Protein AF-A0A2G6DCQ5-F1 (afdb_monomer_lite)

Secondary structure (DSSP, 8-state):
----EEEEEEEETTEEEEEEEEEEEE--TT-TT--EEEEEEEEEEEETTEE--SS-SEEEEESSHHHHHHHHHHHHH-GGGT--

Sequence (84 aa):
MKDLELKNIVKYNKKEFLVSTIATPIRHTWFEDDDRIVYETMVFPLDGDDVDYEKPLFNERYHTAEEAIADHSLIIKNPQNFIE

pLDDT: mean 85.7, std 13.55, range [47.38, 96.62]

Structure (mmCIF, N/CA/C/O backbone):
data_AF-A0A2G6DCQ5-F1
#
_entry.id   AF-A0A2G6DCQ5-F1
#
loop_
_atom_site.group_PDB
_atom_site.id
_atom_site.type_symbol
_atom_site.labe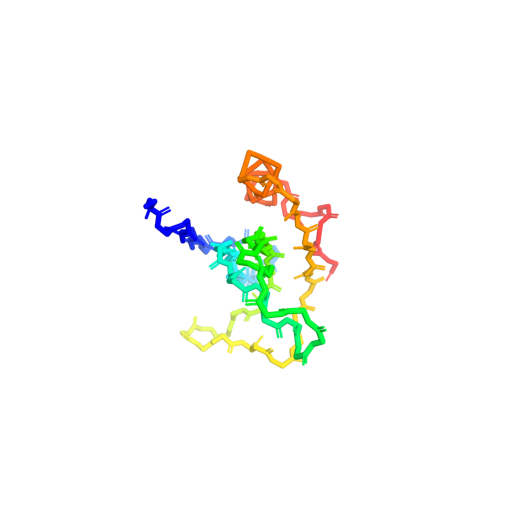l_atom_id
_atom_site.label_alt_id
_atom_site.label_comp_id
_atom_site.label_asym_id
_atom_site.label_entity_id
_atom_site.label_seq_id
_atom_site.pdbx_PDB_ins_code
_atom_site.Cartn_x
_atom_site.Cartn_y
_atom_site.Cartn_z
_atom_site.occupancy
_atom_site.B_iso_or_equiv
_atom_site.auth_seq_id
_atom_site.auth_comp_id
_atom_site.auth_asym_id
_atom_site.auth_atom_id
_atom_site.pdbx_PDB_model_num
ATOM 1 N N . MET A 1 1 ? 8.987 -11.158 -16.326 1.00 48.31 1 MET A N 1
ATOM 2 C CA . MET A 1 1 ? 9.223 -10.346 -15.114 1.00 48.31 1 MET A CA 1
ATOM 3 C C . MET A 1 1 ? 8.281 -10.864 -14.045 1.00 48.31 1 MET A C 1
ATOM 5 O O . MET A 1 1 ? 7.188 -11.263 -14.412 1.00 48.31 1 MET A O 1
ATOM 9 N N . LYS A 1 2 ? 8.701 -10.972 -12.779 1.00 53.75 2 LYS A N 1
ATOM 10 C CA . LYS A 1 2 ? 7.743 -11.246 -11.697 1.00 53.75 2 LYS A CA 1
ATOM 11 C C . LYS A 1 2 ? 6.861 -10.009 -11.577 1.00 53.75 2 LYS A C 1
ATOM 13 O O . LYS A 1 2 ? 7.407 -8.933 -11.354 1.00 53.75 2 LYS A O 1
ATOM 18 N N . ASP A 1 3 ? 5.559 -10.171 -11.752 1.00 74.00 3 ASP A N 1
ATOM 19 C CA . ASP A 1 3 ? 4.594 -9.115 -11.475 1.00 74.00 3 ASP A CA 1
ATOM 20 C C . ASP A 1 3 ? 4.747 -8.730 -9.996 1.00 74.00 3 ASP A C 1
ATOM 22 O O . ASP A 1 3 ? 4.628 -9.579 -9.107 1.00 74.00 3 ASP A O 1
ATOM 26 N N . LEU A 1 4 ? 5.160 -7.488 -9.725 1.00 83.62 4 LEU A N 1
ATOM 27 C CA . LEU A 1 4 ? 5.275 -6.996 -8.356 1.00 83.62 4 LEU A CA 1
ATOM 28 C C . LEU A 1 4 ? 3.856 -6.864 -7.804 1.00 83.62 4 LEU A C 1
ATOM 30 O O . LEU A 1 4 ? 3.088 -6.045 -8.297 1.00 83.62 4 LEU A O 1
ATOM 34 N N . GLU A 1 5 ? 3.526 -7.654 -6.789 1.00 90.94 5 GLU A N 1
ATOM 35 C CA . GLU A 1 5 ? 2.272 -7.554 -6.048 1.00 90.94 5 GLU A CA 1
ATOM 36 C C . GLU A 1 5 ? 2.575 -7.727 -4.555 1.00 90.94 5 GLU A C 1
ATOM 38 O O . GLU A 1 5 ? 2.954 -8.808 -4.101 1.00 90.94 5 GLU A O 1
ATOM 43 N N . LEU A 1 6 ? 2.450 -6.642 -3.793 1.00 94.69 6 LEU A N 1
ATOM 44 C CA . LEU A 1 6 ? 2.610 -6.622 -2.341 1.00 94.69 6 LEU A CA 1
ATOM 45 C C . LEU A 1 6 ? 1.298 -6.192 -1.703 1.00 94.69 6 LEU A C 1
ATOM 47 O O . LEU A 1 6 ? 0.700 -5.208 -2.132 1.00 94.69 6 LEU A O 1
ATOM 51 N N . LYS A 1 7 ? 0.862 -6.908 -0.667 1.00 95.25 7 LYS A N 1
ATOM 52 C CA . LYS A 1 7 ? -0.347 -6.587 0.095 1.00 95.25 7 LYS A CA 1
ATOM 53 C C . LYS A 1 7 ? -0.100 -6.817 1.572 1.00 95.25 7 LYS A C 1
ATOM 55 O O . LYS A 1 7 ? 0.237 -7.926 1.987 1.00 95.25 7 LYS A O 1
ATOM 60 N N . ASN A 1 8 ? -0.327 -5.779 2.362 1.00 96.12 8 ASN A N 1
ATOM 61 C CA . ASN A 1 8 ? -0.128 -5.801 3.799 1.00 96.12 8 ASN A CA 1
ATOM 62 C C . ASN A 1 8 ? -1.288 -5.091 4.490 1.00 96.12 8 ASN A C 1
ATOM 64 O O . ASN A 1 8 ? -1.680 -3.997 4.096 1.00 96.12 8 ASN A O 1
ATOM 68 N N . ILE A 1 9 ? -1.814 -5.707 5.548 1.00 94.56 9 ILE A N 1
ATOM 69 C CA . ILE A 1 9 ? -2.777 -5.055 6.435 1.00 94.56 9 ILE A CA 1
ATOM 70 C C . ILE A 1 9 ? -1.995 -4.350 7.538 1.00 94.56 9 ILE A C 1
ATOM 72 O O . ILE A 1 9 ? -1.187 -4.970 8.235 1.00 94.56 9 ILE A O 1
ATOM 76 N N . VAL A 1 10 ? -2.242 -3.055 7.698 1.00 94.06 10 VAL A N 1
ATOM 77 C CA . VAL A 1 10 ? -1.629 -2.217 8.728 1.00 94.06 10 VAL A CA 1
ATOM 78 C C . VAL A 1 10 ? -2.714 -1.740 9.680 1.00 94.06 10 VAL A C 1
ATOM 80 O O . VAL A 1 10 ? -3.772 -1.289 9.249 1.00 94.06 10 VAL A O 1
ATOM 83 N N . LYS A 1 11 ? -2.455 -1.835 10.988 1.00 92.44 11 LYS A N 1
ATOM 84 C CA . LYS A 1 11 ? -3.370 -1.337 12.021 1.00 92.44 11 LYS A CA 1
ATOM 85 C C . LYS A 1 11 ? -2.852 -0.018 12.579 1.00 92.44 11 LYS A C 1
ATOM 87 O O . LYS A 1 11 ? -1.737 0.032 13.097 1.00 92.44 11 LYS A O 1
ATOM 92 N N . TYR A 1 12 ? -3.668 1.028 12.528 1.00 90.38 12 TYR A N 1
ATOM 93 C CA . TYR A 1 12 ? -3.340 2.345 13.075 1.00 90.38 12 TYR A CA 1
ATOM 94 C C . TYR A 1 12 ? -4.596 2.995 13.669 1.00 90.38 12 TYR A C 1
ATOM 96 O O . TYR A 1 12 ? -5.674 2.921 13.091 1.00 90.38 12 TYR A O 1
ATOM 104 N N . ASN A 1 13 ? -4.498 3.580 14.868 1.00 89.44 13 ASN A N 1
ATOM 105 C CA . ASN A 1 13 ? -5.627 4.220 15.566 1.00 89.44 13 ASN A CA 1
ATOM 106 C C . ASN A 1 13 ? -6.917 3.369 15.662 1.00 89.44 13 ASN A C 1
ATOM 108 O O . ASN A 1 13 ? -8.023 3.888 15.532 1.00 89.44 13 ASN A O 1
ATOM 112 N N . LYS A 1 14 ? -6.785 2.058 15.928 1.00 88.62 14 LYS A N 1
ATOM 113 C CA . LYS A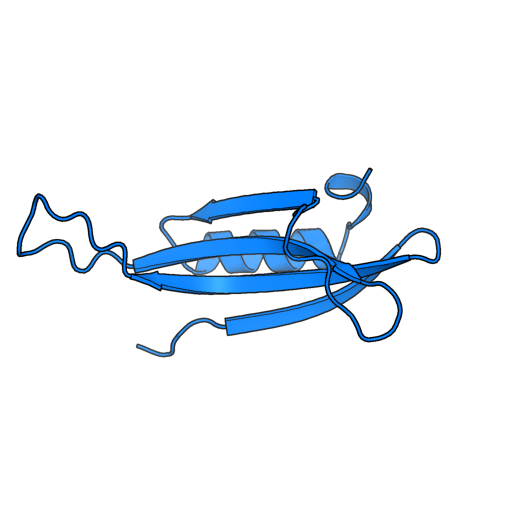 1 14 ? -7.893 1.072 15.977 1.00 88.62 14 LYS A CA 1
ATOM 114 C C . LYS A 1 14 ? -8.647 0.878 14.652 1.00 88.62 14 LYS A C 1
ATOM 116 O O . LYS A 1 14 ? -9.690 0.235 14.654 1.00 88.62 14 LYS A O 1
ATOM 121 N N . LYS A 1 15 ? -8.123 1.411 13.552 1.00 90.69 15 LYS A N 1
ATOM 122 C CA . LYS A 1 15 ? -8.580 1.147 12.190 1.00 90.69 15 LYS A CA 1
ATOM 123 C C . LYS A 1 15 ? -7.571 0.251 11.483 1.00 90.69 15 LYS A C 1
ATOM 125 O O . LYS A 1 15 ? -6.395 0.202 11.862 1.00 90.69 15 LYS A O 1
ATOM 130 N N . GLU A 1 16 ? -8.045 -0.462 10.479 1.00 93.56 16 GLU A N 1
ATOM 131 C CA . GLU A 1 16 ? -7.221 -1.299 9.622 1.00 93.56 16 GLU A CA 1
ATOM 132 C C . GLU A 1 16 ? -7.171 -0.687 8.228 1.00 93.56 16 GLU A C 1
ATOM 134 O O . GLU A 1 16 ? -8.099 -0.003 7.795 1.00 93.56 16 GLU A O 1
ATOM 139 N N . PHE A 1 17 ? -6.049 -0.891 7.554 1.00 94.12 17 PHE A N 1
ATOM 140 C CA . PHE A 1 17 ? -5.796 -0.337 6.237 1.00 94.12 17 PHE A CA 1
ATOM 141 C C . PHE A 1 17 ? -5.108 -1.385 5.378 1.00 94.12 17 PHE A C 1
ATOM 143 O O . PHE A 1 17 ? -4.189 -2.066 5.841 1.00 94.12 17 PHE A O 1
ATOM 150 N N . LEU A 1 18 ? -5.527 -1.491 4.122 1.00 95.50 18 LEU A N 1
ATOM 151 C CA . LEU A 1 18 ? -4.840 -2.285 3.117 1.00 95.50 18 LEU A CA 1
ATOM 152 C C . LEU A 1 18 ? -3.795 -1.413 2.425 1.00 95.50 18 LEU A C 1
ATOM 154 O O . LEU A 1 18 ? -4.146 -0.488 1.700 1.00 95.50 18 LEU A O 1
ATOM 158 N N . VAL A 1 19 ? -2.522 -1.750 2.598 1.00 96.06 19 VAL A N 1
ATOM 159 C CA . VAL A 1 19 ? -1.417 -1.209 1.804 1.00 96.06 19 VAL A CA 1
ATOM 160 C C . VAL A 1 19 ? -1.163 -2.174 0.652 1.00 96.06 19 VAL A C 1
ATOM 162 O O . VAL A 1 19 ? -0.869 -3.349 0.879 1.00 96.06 19 VAL A O 1
ATOM 165 N N . SER A 1 20 ? -1.291 -1.697 -0.581 1.00 95.50 20 SER A N 1
ATOM 166 C CA . SER A 1 20 ? -1.163 -2.504 -1.793 1.00 95.50 20 SER A CA 1
ATOM 167 C C . SER A 1 20 ? -0.184 -1.856 -2.759 1.00 95.50 20 SER A C 1
ATOM 169 O O . SER A 1 20 ? -0.351 -0.690 -3.095 1.00 95.50 20 SER A O 1
ATOM 171 N N . THR A 1 21 ? 0.791 -2.614 -3.254 1.00 95.88 21 THR A N 1
ATOM 172 C CA . THR A 1 21 ? 1.680 -2.181 -4.338 1.00 95.88 21 THR A CA 1
ATOM 173 C C . THR A 1 21 ? 1.576 -3.141 -5.502 1.00 95.88 21 THR A C 1
ATOM 175 O O . THR A 1 21 ? 1.745 -4.345 -5.314 1.00 95.88 21 THR A O 1
ATOM 178 N N . ILE A 1 22 ? 1.308 -2.614 -6.693 1.00 93.44 22 ILE A N 1
ATOM 179 C CA . ILE A 1 22 ? 1.154 -3.403 -7.916 1.00 93.44 22 ILE A CA 1
ATOM 180 C C . ILE A 1 22 ? 2.023 -2.847 -9.044 1.00 93.44 22 ILE A C 1
ATOM 182 O O . ILE A 1 22 ? 2.215 -1.638 -9.149 1.00 93.44 22 ILE A O 1
ATOM 186 N N . ALA A 1 23 ? 2.528 -3.724 -9.906 1.00 91.25 23 ALA A N 1
ATOM 187 C CA . ALA A 1 23 ? 3.031 -3.354 -11.224 1.00 91.25 23 ALA A CA 1
ATOM 188 C C . ALA A 1 23 ? 1.865 -3.330 -12.219 1.00 91.25 23 ALA A C 1
ATOM 190 O O . ALA A 1 23 ? 1.135 -4.313 -12.341 1.00 91.25 23 ALA A O 1
ATOM 191 N N . THR A 1 24 ? 1.696 -2.229 -12.949 1.00 85.19 24 THR A N 1
ATOM 192 C CA . THR A 1 24 ? 0.662 -2.097 -13.977 1.00 85.19 24 THR A CA 1
ATOM 193 C C . THR A 1 24 ? 1.268 -1.627 -15.302 1.00 85.19 24 THR A C 1
ATOM 195 O O . THR A 1 24 ? 2.056 -0.674 -15.320 1.00 85.19 24 THR A O 1
ATOM 198 N N . PRO A 1 25 ? 0.951 -2.283 -16.431 1.00 81.88 25 PRO A N 1
ATOM 199 C CA . PRO A 1 25 ? 1.342 -1.786 -17.740 1.00 81.88 25 PRO A CA 1
ATOM 200 C C . PRO A 1 25 ? 0.501 -0.554 -18.093 1.00 81.88 25 PRO A C 1
ATOM 202 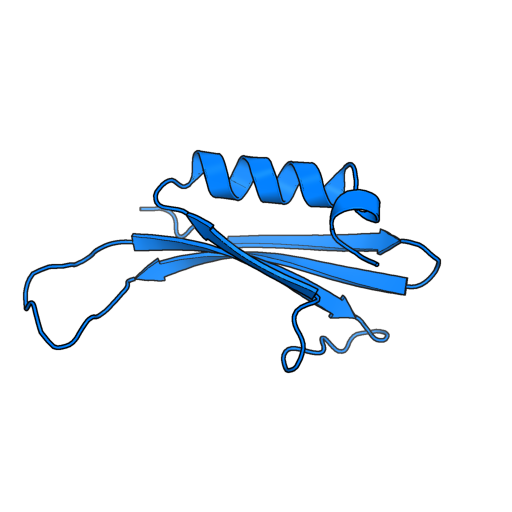O O . PRO A 1 25 ? -0.731 -0.617 -18.132 1.00 81.88 25 PRO A O 1
ATOM 205 N N . ILE A 1 26 ? 1.148 0.570 -18.399 1.00 72.38 26 ILE A N 1
ATOM 206 C CA . ILE A 1 26 ? 0.449 1.730 -18.951 1.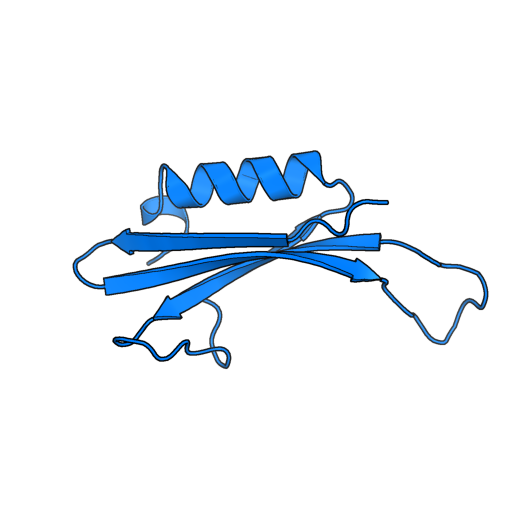00 72.38 26 ILE A CA 1
ATOM 207 C C . ILE A 1 26 ? 0.257 1.509 -20.446 1.00 72.38 26 ILE A C 1
ATOM 209 O O . ILE A 1 26 ? 1.204 1.575 -21.218 1.00 72.38 26 ILE A O 1
ATOM 213 N N . ARG A 1 27 ? -0.994 1.331 -20.876 1.00 63.31 27 ARG A N 1
ATOM 214 C CA . ARG A 1 27 ? -1.360 1.398 -22.295 1.00 63.31 27 ARG A CA 1
ATOM 215 C C . ARG A 1 27 ? -1.894 2.789 -22.617 1.00 63.31 27 ARG A C 1
ATOM 217 O O . ARG A 1 27 ? -3.093 3.033 -22.496 1.00 63.31 27 ARG A O 1
ATOM 224 N N . HIS A 1 28 ? -1.026 3.712 -23.024 1.00 60.12 28 HIS A N 1
ATOM 225 C CA . HIS A 1 28 ? -1.495 4.934 -23.678 1.00 60.12 28 HIS A CA 1
ATOM 226 C C . HIS A 1 28 ? -1.784 4.629 -25.152 1.00 60.12 28 HIS A C 1
ATOM 228 O O . HIS A 1 28 ? -0.890 4.265 -25.904 1.00 60.12 28 HIS A O 1
ATOM 234 N N . THR A 1 29 ? -3.031 4.828 -25.580 1.00 50.00 29 THR A N 1
ATOM 235 C CA . THR A 1 29 ? -3.567 4.565 -26.934 1.00 50.00 29 THR A CA 1
ATOM 236 C C . THR A 1 29 ? -2.912 5.353 -28.084 1.00 50.00 29 THR A C 1
ATOM 238 O O . THR A 1 29 ? -3.388 5.276 -29.211 1.00 50.00 29 THR A O 1
ATOM 241 N N . TRP A 1 30 ? -1.843 6.109 -27.824 1.00 53.19 30 TRP A N 1
ATOM 242 C CA . TRP A 1 30 ? -1.186 6.997 -28.790 1.00 53.19 30 TRP A CA 1
ATOM 243 C C . TRP A 1 30 ? 0.184 6.510 -29.271 1.00 53.19 30 TRP A C 1
ATOM 245 O O . TRP A 1 30 ? 0.685 7.033 -30.262 1.00 53.19 30 TRP A O 1
ATOM 255 N N . PHE A 1 31 ? 0.783 5.518 -28.609 1.00 47.38 31 PHE A N 1
ATOM 256 C CA . PHE A 1 31 ? 2.083 4.972 -28.990 1.00 47.38 31 PHE A CA 1
ATOM 257 C C . PHE A 1 31 ? 1.988 3.446 -28.985 1.00 47.38 31 PHE A C 1
ATOM 259 O O . PHE A 1 31 ? 1.770 2.845 -27.939 1.00 47.38 31 PHE A O 1
ATOM 266 N N . GLU A 1 32 ? 2.116 2.824 -30.158 1.00 52.88 32 GLU A N 1
ATOM 267 C CA . GLU A 1 32 ? 1.988 1.367 -30.343 1.00 52.88 32 GLU A CA 1
ATOM 268 C C . GLU A 1 32 ? 3.114 0.551 -29.665 1.00 52.88 32 GLU A C 1
ATOM 270 O O . GLU A 1 32 ? 3.025 -0.670 -29.637 1.00 52.88 32 GLU A O 1
ATOM 275 N N . ASP A 1 33 ? 4.124 1.207 -29.072 1.00 51.03 33 ASP A N 1
ATOM 276 C CA . ASP A 1 33 ? 5.367 0.584 -28.573 1.00 51.03 33 ASP A CA 1
ATOM 277 C C . ASP A 1 33 ? 5.720 0.889 -27.098 1.00 51.03 33 ASP A C 1
ATOM 279 O O . ASP A 1 33 ? 6.797 0.523 -26.628 1.00 51.03 33 ASP A O 1
ATOM 283 N N . ASP A 1 34 ? 4.855 1.559 -26.330 1.00 54.69 34 ASP A N 1
ATOM 284 C CA . ASP A 1 34 ? 5.168 1.898 -24.932 1.00 54.69 34 ASP A CA 1
ATOM 285 C C . ASP A 1 34 ? 4.623 0.832 -23.960 1.00 54.69 34 ASP A C 1
ATOM 287 O O . ASP A 1 34 ? 3.685 1.070 -23.203 1.00 54.69 34 ASP A O 1
ATOM 291 N N . ASP A 1 35 ? 5.249 -0.351 -23.935 1.00 60.03 35 ASP A N 1
ATOM 292 C CA . ASP A 1 35 ? 5.075 -1.371 -22.877 1.00 60.03 35 ASP A CA 1
ATOM 293 C C . ASP A 1 35 ? 5.731 -0.912 -21.553 1.00 60.03 35 ASP A C 1
ATOM 295 O O . ASP A 1 35 ? 6.542 -1.606 -20.929 1.00 60.03 35 ASP A O 1
ATOM 299 N N . ARG A 1 36 ? 5.426 0.313 -21.107 1.00 75.50 36 ARG A N 1
ATOM 300 C CA . ARG A 1 36 ? 5.982 0.863 -19.868 1.00 75.50 36 ARG A CA 1
ATOM 301 C C . ARG A 1 36 ? 5.215 0.329 -18.671 1.00 75.50 36 ARG A C 1
ATOM 303 O O . ARG A 1 36 ? 4.025 0.589 -18.500 1.00 75.50 36 ARG A O 1
ATOM 310 N N . ILE A 1 37 ? 5.932 -0.383 -17.811 1.00 84.50 37 ILE A N 1
ATOM 311 C CA . ILE A 1 37 ? 5.454 -0.765 -16.486 1.00 84.50 37 ILE A CA 1
ATOM 312 C C . ILE A 1 37 ? 5.610 0.444 -15.569 1.00 84.50 37 ILE A C 1
ATOM 314 O O . ILE A 1 37 ? 6.691 1.028 -15.488 1.00 84.50 37 ILE A O 1
ATOM 318 N N . VAL A 1 38 ? 4.544 0.794 -14.859 1.00 88.25 38 VAL A N 1
ATOM 319 C CA . VAL A 1 38 ? 4.637 1.640 -13.669 1.00 88.25 38 VAL A CA 1
ATOM 320 C C . VAL A 1 38 ? 4.258 0.838 -12.448 1.00 88.25 38 VAL A C 1
ATOM 322 O O . VAL A 1 38 ? 3.547 -0.162 -12.528 1.00 88.25 38 VAL A O 1
ATOM 325 N N . TYR A 1 39 ? 4.737 1.298 -11.309 1.00 91.75 39 TYR A N 1
ATOM 326 C CA . TYR A 1 39 ? 4.424 0.706 -10.026 1.00 91.75 39 TYR A CA 1
ATOM 327 C C . TYR A 1 39 ? 3.527 1.674 -9.276 1.00 91.75 39 TYR A C 1
ATOM 329 O O . TYR A 1 39 ? 3.771 2.875 -9.293 1.00 91.75 39 TYR A O 1
ATOM 337 N N . GLU A 1 40 ? 2.474 1.178 -8.651 1.00 92.56 40 GLU A N 1
ATOM 338 C CA . GLU A 1 40 ? 1.500 2.003 -7.944 1.00 92.56 40 GLU A CA 1
ATOM 339 C C . GLU A 1 40 ? 1.369 1.477 -6.521 1.00 92.56 40 GLU A C 1
ATOM 341 O O . GLU A 1 40 ? 1.112 0.287 -6.332 1.00 92.56 40 GLU A O 1
ATOM 346 N N . THR A 1 41 ? 1.572 2.350 -5.533 1.00 95.06 41 THR A N 1
ATOM 347 C CA . THR A 1 41 ? 1.368 2.046 -4.112 1.00 95.06 41 THR A CA 1
ATOM 348 C C . THR A 1 41 ? 0.137 2.794 -3.635 1.00 95.06 41 THR A C 1
ATOM 350 O O . THR A 1 41 ? 0.050 4.013 -3.763 1.00 95.06 41 THR A O 1
ATOM 353 N N . MET A 1 42 ? -0.815 2.057 -3.074 1.00 95.06 42 MET A N 1
ATOM 354 C CA . MET A 1 42 ? -2.097 2.567 -2.611 1.00 95.06 42 MET A CA 1
ATOM 355 C C . MET A 1 42 ? -2.371 2.136 -1.175 1.00 95.06 42 MET A C 1
ATOM 357 O O . MET A 1 42 ? -1.966 1.050 -0.755 1.00 95.06 42 MET A O 1
ATOM 361 N N . VAL A 1 43 ? -3.095 2.975 -0.439 1.00 95.06 43 VAL A N 1
ATOM 362 C CA . VAL A 1 43 ? -3.581 2.671 0.909 1.00 95.06 43 VAL A CA 1
ATOM 363 C C . VAL A 1 43 ? -5.086 2.859 0.945 1.00 95.06 43 VAL A C 1
ATOM 365 O O . VAL A 1 43 ? -5.581 3.945 0.649 1.00 95.06 43 VAL A O 1
ATOM 368 N N . PHE A 1 44 ? -5.806 1.816 1.337 1.00 94.50 44 PHE A N 1
ATOM 369 C CA . PHE A 1 44 ? -7.262 1.815 1.425 1.00 94.50 44 PHE A CA 1
ATOM 370 C C . PHE A 1 44 ? -7.716 1.601 2.868 1.00 94.50 44 PHE A C 1
ATOM 372 O O . PHE A 1 44 ? -7.096 0.802 3.578 1.00 94.50 44 PHE A O 1
ATOM 379 N N . PRO A 1 45 ? -8.794 2.263 3.317 1.00 93.44 45 PRO A N 1
ATOM 380 C CA . PRO A 1 45 ? -9.474 1.883 4.547 1.00 93.44 45 PRO A CA 1
ATOM 381 C C . PRO A 1 45 ? -9.990 0.440 4.461 1.00 93.44 45 PRO A C 1
ATOM 383 O O . PRO A 1 45 ? -10.490 0.011 3.419 1.00 93.44 45 PRO A O 1
ATOM 386 N N . LEU A 1 46 ? -9.881 -0.290 5.568 1.00 92.75 46 LEU A N 1
ATOM 387 C CA . LEU A 1 46 ? -10.468 -1.613 5.752 1.00 92.75 46 LEU A CA 1
ATOM 388 C C . LEU A 1 46 ? -11.550 -1.524 6.840 1.00 92.75 46 LEU A C 1
ATOM 390 O O . LEU A 1 46 ? -11.268 -1.063 7.952 1.00 92.75 46 LEU A O 1
ATOM 394 N N . ASP A 1 47 ? -12.769 -1.961 6.531 1.00 88.12 47 ASP A N 1
ATOM 395 C CA . ASP A 1 47 ? -13.871 -2.097 7.489 1.00 88.12 47 ASP A CA 1
ATOM 396 C C . ASP A 1 47 ? -14.195 -3.585 7.671 1.00 88.12 47 ASP A C 1
ATOM 398 O O . ASP A 1 47 ? -14.905 -4.205 6.879 1.00 88.12 47 ASP A O 1
ATOM 402 N N . GLY A 1 48 ? -13.585 -4.197 8.689 1.00 85.50 48 GLY A N 1
ATOM 403 C CA . GLY A 1 48 ? -13.633 -5.645 8.873 1.00 85.50 48 GLY A CA 1
ATOM 404 C C . GLY A 1 48 ? -12.889 -6.372 7.751 1.00 85.50 48 GLY A C 1
ATOM 405 O O . GLY A 1 48 ? -11.670 -6.272 7.668 1.00 85.50 48 GLY A O 1
ATOM 406 N N . ASP A 1 49 ? -13.623 -7.098 6.907 1.00 86.81 49 ASP A N 1
ATOM 407 C CA . ASP A 1 49 ? -13.070 -7.825 5.753 1.00 86.81 49 ASP A CA 1
ATOM 408 C C . ASP A 1 49 ? -13.265 -7.073 4.421 1.00 86.81 49 ASP A C 1
ATOM 410 O O . ASP A 1 49 ? -12.750 -7.505 3.386 1.00 86.81 49 ASP A O 1
ATOM 414 N N . ASP A 1 50 ? -13.976 -5.941 4.439 1.00 91.88 50 ASP A N 1
ATOM 415 C CA . ASP A 1 50 ? -14.275 -5.156 3.245 1.00 91.88 50 ASP A CA 1
ATOM 416 C C . ASP A 1 50 ? -13.257 -4.023 3.059 1.00 91.88 50 ASP A C 1
ATOM 418 O O . ASP A 1 50 ? -12.934 -3.267 3.978 1.00 91.88 50 ASP A O 1
ATOM 422 N N . VAL A 1 51 ? -12.744 -3.896 1.834 1.00 91.00 51 VAL A N 1
ATOM 423 C CA . VAL A 1 51 ? -11.829 -2.819 1.438 1.00 91.00 51 VAL A CA 1
ATOM 424 C C . VAL A 1 51 ? -12.630 -1.721 0.743 1.00 91.00 51 VAL A C 1
ATOM 426 O O . VAL A 1 51 ? -13.293 -1.980 -0.263 1.00 91.00 51 VAL A O 1
ATOM 429 N N . ASP A 1 52 ? -12.521 -0.482 1.226 1.00 90.81 52 ASP A N 1
ATOM 430 C CA . ASP A 1 52 ? -13.083 0.681 0.533 1.00 90.81 52 ASP A CA 1
ATOM 431 C C . ASP A 1 52 ? -12.121 1.151 -0.569 1.00 90.81 52 ASP A C 1
ATOM 433 O O . ASP A 1 52 ? -11.177 1.908 -0.330 1.00 90.81 52 ASP A O 1
ATOM 437 N N . TYR A 1 53 ? -12.360 0.683 -1.796 1.00 89.62 53 TYR A N 1
ATOM 438 C CA . TYR A 1 53 ? -11.583 1.073 -2.975 1.00 89.62 53 TYR A CA 1
ATOM 439 C C . TYR A 1 53 ? -11.979 2.439 -3.559 1.00 89.62 53 TYR A C 1
ATOM 441 O O . TYR A 1 53 ? -11.266 2.946 -4.426 1.00 89.62 53 TYR A O 1
ATOM 449 N N . GLU A 1 54 ? -13.094 3.043 -3.130 1.00 87.38 54 GLU A N 1
ATOM 450 C CA . GLU A 1 54 ? -13.583 4.298 -3.719 1.00 87.38 54 GLU A CA 1
ATOM 451 C C . GLU A 1 54 ? -12.770 5.510 -3.251 1.00 87.38 54 GLU A C 1
ATOM 453 O O . GLU A 1 54 ? -12.681 6.515 -3.961 1.00 87.38 54 GLU A O 1
ATOM 458 N N . LYS A 1 55 ? -12.179 5.429 -2.054 1.00 83.25 55 LYS A N 1
ATOM 459 C CA . LYS A 1 55 ? -11.448 6.532 -1.418 1.00 83.25 55 LYS A CA 1
ATOM 460 C C . LYS A 1 55 ? -10.092 6.067 -0.882 1.00 83.25 55 LYS A C 1
ATOM 462 O O . LYS A 1 55 ? -9.931 5.931 0.333 1.00 83.25 55 LYS A O 1
ATOM 467 N N . PRO A 1 56 ? -9.097 5.841 -1.762 1.00 90.00 56 PRO A N 1
ATOM 468 C CA . PRO A 1 56 ? -7.733 5.612 -1.309 1.00 90.00 56 PRO A CA 1
ATOM 469 C C . PRO A 1 56 ? -7.250 6.813 -0.487 1.00 90.00 56 PRO A C 1
ATOM 471 O O . PRO A 1 56 ? -7.408 7.963 -0.896 1.00 90.00 56 PRO A O 1
ATOM 474 N N . LEU A 1 57 ? -6.646 6.538 0.665 1.00 91.19 57 LEU A N 1
ATOM 475 C CA . LEU A 1 57 ? -6.012 7.549 1.518 1.00 91.19 57 LEU A CA 1
ATOM 476 C C . LEU A 1 57 ? -4.654 7.978 0.966 1.00 91.19 57 LEU A C 1
ATOM 478 O O . LEU A 1 57 ? -4.196 9.088 1.209 1.00 91.19 57 LEU A O 1
ATOM 482 N N . PHE A 1 58 ? -4.025 7.089 0.205 1.00 92.81 58 PHE A N 1
ATOM 483 C CA . PHE A 1 58 ? -2.761 7.324 -0.465 1.00 92.81 58 PHE A CA 1
ATOM 484 C C . PHE A 1 58 ? -2.791 6.619 -1.818 1.00 92.81 58 PHE A C 1
ATOM 486 O O . PHE A 1 58 ? -3.255 5.479 -1.910 1.00 92.81 58 PHE A O 1
ATOM 493 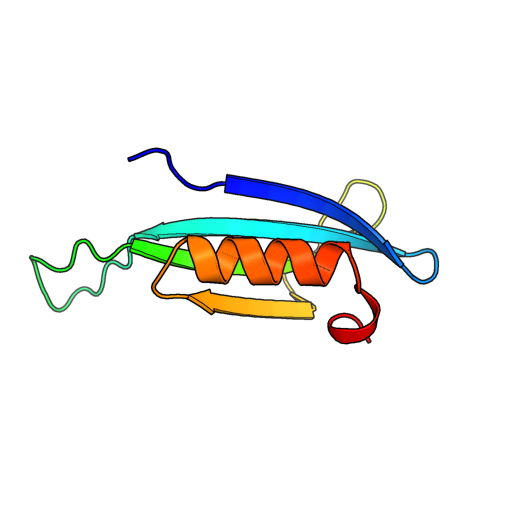N N . ASN A 1 59 ? -2.303 7.290 -2.854 1.00 93.00 59 ASN A N 1
ATOM 494 C CA . ASN A 1 59 ? -2.057 6.720 -4.171 1.00 93.00 59 ASN A CA 1
ATOM 495 C C . ASN A 1 59 ? -0.873 7.471 -4.781 1.00 93.00 59 ASN A C 1
ATOM 497 O O . ASN A 1 59 ? -0.974 8.668 -5.034 1.00 93.00 59 ASN A O 1
ATOM 501 N N . GLU A 1 60 ? 0.224 6.757 -5.006 1.00 92.94 60 GLU A N 1
ATOM 502 C CA . GLU A 1 60 ? 1.414 7.286 -5.666 1.00 92.94 60 GLU A CA 1
ATOM 503 C C . GLU A 1 60 ? 1.933 6.299 -6.708 1.00 92.94 60 GLU A C 1
ATOM 505 O O . GLU A 1 60 ? 1.811 5.075 -6.557 1.00 92.94 60 GLU A O 1
ATOM 510 N N . ARG A 1 61 ? 2.540 6.845 -7.767 1.00 91.81 61 ARG A N 1
ATOM 511 C CA . ARG A 1 61 ? 3.078 6.084 -8.899 1.00 91.81 61 ARG A CA 1
ATOM 512 C C . ARG A 1 61 ? 4.576 6.287 -9.038 1.00 91.81 61 ARG A C 1
ATOM 514 O O . ARG A 1 61 ? 5.076 7.401 -8.941 1.00 91.81 61 ARG A O 1
ATOM 521 N N . TYR A 1 62 ? 5.266 5.207 -9.375 1.00 90.38 62 TYR A N 1
ATOM 522 C CA . TYR A 1 62 ? 6.717 5.139 -9.452 1.00 90.38 62 TYR A CA 1
ATOM 523 C C . TYR A 1 62 ? 7.162 4.546 -10.783 1.00 90.38 62 TYR A C 1
ATOM 525 O O . TYR A 1 62 ? 6.479 3.714 -11.394 1.00 90.38 62 TYR A O 1
ATOM 533 N N . HIS A 1 63 ? 8.350 4.958 -11.215 1.00 87.62 63 HIS A N 1
ATOM 534 C CA . HIS A 1 63 ? 8.988 4.438 -12.421 1.00 87.62 63 HIS A CA 1
ATOM 535 C C . HIS A 1 63 ? 9.844 3.197 -12.142 1.00 87.62 63 HIS A C 1
ATOM 537 O O . HIS A 1 63 ? 10.129 2.437 -13.067 1.00 87.62 63 HIS A O 1
ATOM 543 N N . THR A 1 64 ? 10.230 2.969 -10.883 1.00 89.44 64 THR A N 1
ATOM 544 C CA . THR A 1 64 ? 11.026 1.809 -10.465 1.00 89.44 64 THR A CA 1
ATOM 545 C C . THR A 1 64 ? 10.305 0.977 -9.407 1.00 89.44 64 THR A C 1
ATOM 547 O O . THR A 1 64 ? 9.502 1.487 -8.622 1.00 89.44 64 THR A O 1
ATOM 550 N N . ALA A 1 65 ? 10.590 -0.328 -9.390 1.00 91.62 65 ALA A N 1
ATOM 551 C CA . ALA A 1 65 ? 10.025 -1.237 -8.397 1.00 91.62 65 ALA A CA 1
ATOM 552 C C . ALA A 1 65 ? 10.580 -0.923 -7.003 1.00 91.62 65 ALA A C 1
ATOM 554 O O . ALA A 1 65 ? 9.866 -1.009 -6.009 1.00 91.62 65 ALA A O 1
ATOM 555 N N . GLU A 1 66 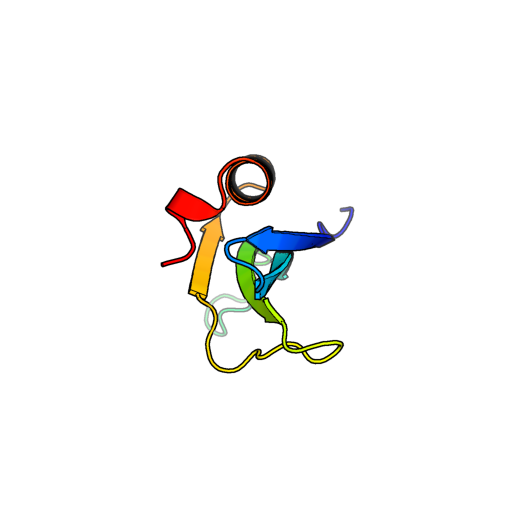? 11.859 -0.560 -6.934 1.00 93.81 66 GLU A N 1
ATOM 556 C CA . GLU A 1 66 ? 12.582 -0.272 -5.703 1.00 93.81 66 GLU A CA 1
ATOM 557 C C . GLU A 1 66 ? 11.972 0.909 -4.944 1.00 93.81 66 GLU A C 1
ATOM 559 O O . GLU A 1 66 ? 11.784 0.805 -3.733 1.00 93.81 66 GLU A O 1
ATOM 564 N N . GLU A 1 67 ? 11.614 1.990 -5.643 1.00 93.69 67 GLU A N 1
ATOM 565 C CA . GLU A 1 67 ? 10.920 3.140 -5.047 1.00 93.69 67 GLU A CA 1
ATOM 566 C C . GLU A 1 67 ? 9.555 2.730 -4.485 1.00 93.69 67 GLU A C 1
ATOM 568 O O . GLU A 1 67 ? 9.258 2.996 -3.321 1.00 93.69 67 GLU A O 1
ATOM 573 N N . ALA A 1 68 ? 8.761 1.987 -5.261 1.00 94.19 68 ALA A N 1
ATOM 574 C CA . ALA A 1 68 ? 7.446 1.534 -4.820 1.00 94.19 68 ALA A CA 1
ATOM 575 C C . ALA A 1 68 ? 7.523 0.610 -3.590 1.00 94.19 68 ALA A C 1
ATOM 577 O O . ALA A 1 68 ? 6.718 0.735 -2.666 1.00 94.19 68 ALA A O 1
ATOM 578 N N . ILE A 1 69 ? 8.510 -0.296 -3.547 1.00 95.06 69 ILE A N 1
ATOM 579 C CA . ILE A 1 69 ? 8.767 -1.192 -2.405 1.00 95.06 69 ILE A CA 1
ATOM 580 C C . ILE A 1 69 ? 9.253 -0.405 -1.182 1.00 95.06 69 ILE A C 1
ATOM 582 O O . ILE A 1 69 ? 8.881 -0.736 -0.048 1.00 95.06 69 ILE A O 1
ATOM 586 N N . ALA A 1 70 ? 10.097 0.610 -1.386 1.00 95.44 70 ALA A N 1
ATOM 587 C CA . ALA A 1 70 ? 10.596 1.461 -0.315 1.00 95.44 70 ALA A CA 1
ATOM 588 C C . ALA A 1 70 ? 9.441 2.209 0.359 1.00 95.44 70 ALA A C 1
ATOM 590 O O . ALA A 1 70 ? 9.298 2.111 1.580 1.00 95.44 70 ALA A O 1
ATOM 591 N N . ASP A 1 71 ? 8.568 2.842 -0.423 1.00 94.19 71 ASP A N 1
ATOM 592 C CA . ASP A 1 71 ? 7.418 3.576 0.107 1.00 94.19 71 ASP A CA 1
ATOM 593 C C . ASP A 1 71 ? 6.384 2.643 0.737 1.00 94.19 71 ASP A C 1
ATOM 595 O O . ASP A 1 71 ? 5.942 2.892 1.859 1.00 94.19 71 ASP A O 1
ATOM 599 N N . HIS A 1 72 ? 6.101 1.490 0.122 1.00 96.62 72 HIS A N 1
ATOM 600 C CA . HIS A 1 72 ? 5.282 0.442 0.741 1.00 96.62 72 HIS A CA 1
ATOM 601 C C . HIS A 1 72 ? 5.809 0.058 2.134 1.00 96.62 72 HIS A C 1
ATOM 603 O O . HIS A 1 72 ? 5.065 -0.012 3.115 1.00 96.62 72 HIS A O 1
ATOM 609 N N . SER A 1 73 ? 7.123 -0.150 2.245 1.00 96.06 73 SER A N 1
ATOM 610 C CA . SER A 1 73 ? 7.775 -0.492 3.511 1.00 96.06 73 SER A CA 1
ATOM 611 C C . SER A 1 73 ? 7.742 0.658 4.519 1.00 96.06 73 SER A C 1
ATOM 613 O O . SER A 1 73 ? 7.647 0.411 5.724 1.00 96.06 73 SER A O 1
ATOM 615 N N . LEU A 1 74 ? 7.844 1.907 4.059 1.00 95.50 74 LEU A N 1
ATOM 616 C CA . LEU A 1 74 ? 7.762 3.094 4.909 1.00 95.50 74 LEU A CA 1
ATOM 617 C C . LEU A 1 74 ? 6.355 3.285 5.472 1.00 95.50 74 LEU A C 1
ATOM 619 O O . LEU A 1 74 ? 6.243 3.552 6.668 1.00 95.50 74 LEU A O 1
ATOM 623 N N . ILE A 1 75 ? 5.313 3.074 4.666 1.00 94.44 75 ILE A N 1
ATOM 624 C CA . ILE A 1 75 ? 3.909 3.143 5.094 1.00 94.44 75 ILE A CA 1
ATOM 625 C C . ILE A 1 75 ? 3.633 2.100 6.179 1.00 94.44 75 ILE A C 1
ATOM 627 O O . ILE A 1 75 ? 3.056 2.426 7.213 1.00 94.44 75 ILE A O 1
ATOM 631 N N . ILE A 1 76 ? 4.102 0.858 6.002 1.00 95.00 76 ILE A N 1
ATOM 632 C CA . ILE A 1 76 ? 3.946 -0.190 7.025 1.00 95.00 76 ILE A CA 1
ATOM 633 C C . ILE A 1 76 ? 4.636 0.202 8.336 1.00 95.00 76 ILE A C 1
ATOM 635 O O . ILE A 1 76 ? 4.102 -0.044 9.417 1.00 95.00 76 ILE A O 1
ATOM 639 N N . LYS A 1 77 ? 5.840 0.781 8.258 1.00 94.88 77 LYS A N 1
ATOM 640 C CA . LYS A 1 77 ? 6.636 1.136 9.444 1.00 94.88 77 LYS A CA 1
ATOM 641 C C . LYS A 1 77 ? 6.126 2.385 10.156 1.00 94.88 77 LYS A C 1
ATOM 643 O O . LYS A 1 77 ? 6.248 2.465 11.374 1.00 94.88 77 LYS A O 1
ATOM 648 N N . ASN A 1 78 ? 5.613 3.357 9.406 1.00 93.75 78 ASN A N 1
ATOM 649 C CA . ASN A 1 78 ? 5.223 4.675 9.901 1.00 93.75 78 ASN A CA 1
ATOM 650 C C . ASN A 1 78 ? 3.864 5.109 9.323 1.00 93.75 78 ASN A C 1
ATOM 652 O O . ASN A 1 78 ? 3.799 6.140 8.648 1.00 93.75 78 ASN A O 1
ATOM 656 N N . PRO A 1 79 ? 2.775 4.361 9.578 1.00 90.25 79 PRO A N 1
ATOM 657 C CA . PRO A 1 79 ? 1.462 4.649 8.997 1.00 90.25 79 PRO A CA 1
ATOM 658 C C . PRO A 1 79 ? 0.957 6.063 9.309 1.00 90.25 79 PRO A C 1
ATOM 660 O O . PRO A 1 79 ? 0.301 6.676 8.474 1.00 90.25 79 PRO A O 1
ATOM 663 N N . GLN A 1 80 ? 1.333 6.625 10.460 1.00 90.06 80 GLN A N 1
ATOM 664 C CA . GLN A 1 80 ? 0.965 7.977 10.888 1.00 90.06 80 GLN A CA 1
ATOM 665 C C . GLN A 1 80 ? 1.415 9.105 9.945 1.00 90.06 80 GLN A C 1
ATOM 667 O O . GLN A 1 80 ? 0.900 10.210 10.043 1.00 90.06 80 GLN A O 1
ATOM 672 N N . ASN A 1 81 ? 2.396 8.859 9.071 1.00 88.06 81 ASN A N 1
ATOM 673 C CA . ASN A 1 81 ? 2.880 9.866 8.122 1.00 88.06 81 ASN A CA 1
ATOM 674 C C . ASN A 1 81 ? 2.049 9.910 6.828 1.00 88.06 81 ASN A C 1
ATOM 676 O O . ASN A 1 81 ? 2.235 10.819 6.026 1.00 88.06 81 ASN A O 1
ATOM 680 N N . PHE A 1 82 ? 1.190 8.911 6.611 1.00 83.12 82 PHE A N 1
ATOM 681 C CA . PHE A 1 82 ? 0.463 8.695 5.355 1.00 83.12 82 PHE A CA 1
ATOM 682 C C . PHE A 1 82 ? -1.052 8.577 5.557 1.00 83.12 82 PHE A C 1
ATOM 684 O O . PHE A 1 82 ? -1.807 8.620 4.592 1.00 83.12 82 PHE A O 1
ATOM 691 N N . ILE A 1 83 ? -1.491 8.382 6.801 1.00 80.56 83 ILE A N 1
ATOM 692 C CA . ILE A 1 83 ? -2.875 8.112 7.180 1.00 80.56 83 ILE A CA 1
ATOM 693 C C . ILE A 1 83 ? -3.262 9.148 8.243 1.00 80.56 83 ILE A C 1
ATOM 695 O O . ILE A 1 83 ? -2.820 9.038 9.389 1.00 80.56 83 ILE A O 1
ATOM 699 N N . GLU A 1 84 ? -4.055 10.150 7.850 1.00 66.38 84 GLU A N 1
ATOM 700 C CA . GLU A 1 84 ? -4.650 11.161 8.749 1.00 66.38 84 GLU A CA 1
ATOM 701 C C . GLU A 1 84 ? -5.968 10.685 9.387 1.00 66.38 84 GLU A C 1
ATOM 703 O O . GLU A 1 84 ? -6.805 10.057 8.693 1.00 66.38 84 GLU A O 1
#

Radius of gyration: 14.06 Å; chains: 1; bounding box: 27×22×46 Å

Foldseek 3Di:
DPWDWDWDWADDPNWIKIWIKTWDQDDDVPDPPRRQIKIKIWIFTDDPPDTDPPDTLDIDIGRDPVVSVVVSVVCRVCVVVRHD